Protein AF-A0A0S8KL07-F1 (afdb_monomer)

Sequence (71 aa):
MAQSEKYGWLDIPGIPTDEPVFIVRAQDCFAAFILDIYDKMLASTGNTCKADEIHKIKLDFLNWPTKKIPD

Structure (mmCIF, N/CA/C/O backbone):
data_AF-A0A0S8KL07-F1
#
_entry.id   AF-A0A0S8KL07-F1
#
loop_
_atom_site.group_PDB
_atom_site.id
_atom_site.type_symbol
_atom_site.label_atom_id
_atom_site.label_alt_id
_atom_site.label_comp_id
_atom_site.label_asym_id
_atom_site.label_entity_id
_atom_site.label_seq_id
_atom_site.pdbx_PDB_ins_code
_atom_site.Cartn_x
_atom_site.Cartn_y
_atom_site.Cartn_z
_atom_site.occupancy
_atom_site.B_iso_or_equiv
_atom_site.auth_seq_id
_atom_site.auth_comp_id
_atom_site.auth_asym_id
_atom_site.auth_atom_id
_atom_site.pdbx_PDB_model_num
ATOM 1 N N . MET A 1 1 ? -12.015 -14.221 0.159 1.00 55.25 1 MET A N 1
ATOM 2 C CA . MET A 1 1 ? -11.754 -14.176 -1.301 1.00 55.25 1 MET A CA 1
ATOM 3 C C . MET A 1 1 ? -12.341 -12.901 -1.883 1.00 55.25 1 MET A C 1
ATOM 5 O O . MET A 1 1 ? -13.550 -12.820 -2.020 1.00 55.25 1 MET A O 1
ATOM 9 N N . ALA A 1 2 ? -11.530 -11.909 -2.212 1.00 60.19 2 ALA A N 1
ATOM 10 C CA . ALA A 1 2 ? -12.033 -10.621 -2.667 1.00 60.19 2 ALA A CA 1
ATOM 11 C C . ALA A 1 2 ? -12.245 -10.584 -4.189 1.00 60.19 2 ALA A C 1
ATOM 13 O O . ALA A 1 2 ? -11.470 -11.173 -4.948 1.00 60.19 2 ALA A O 1
ATOM 14 N N . GLN A 1 3 ? -13.298 -9.904 -4.644 1.00 55.03 3 GLN A N 1
ATOM 15 C CA . GLN A 1 3 ? -13.648 -9.832 -6.062 1.00 55.03 3 GLN A CA 1
ATOM 16 C C . GLN A 1 3 ? -12.996 -8.614 -6.725 1.00 55.03 3 GLN A C 1
ATOM 18 O O . GLN A 1 3 ? -13.225 -7.473 -6.334 1.00 55.03 3 GLN A O 1
ATOM 23 N N . SER A 1 4 ? -12.212 -8.853 -7.774 1.00 63.84 4 SER A N 1
ATOM 24 C CA . SER A 1 4 ? -11.748 -7.823 -8.699 1.00 63.84 4 SER A CA 1
ATOM 25 C C . SER A 1 4 ? -12.420 -8.006 -10.052 1.00 63.84 4 SER A C 1
ATOM 27 O O . SER A 1 4 ? -12.353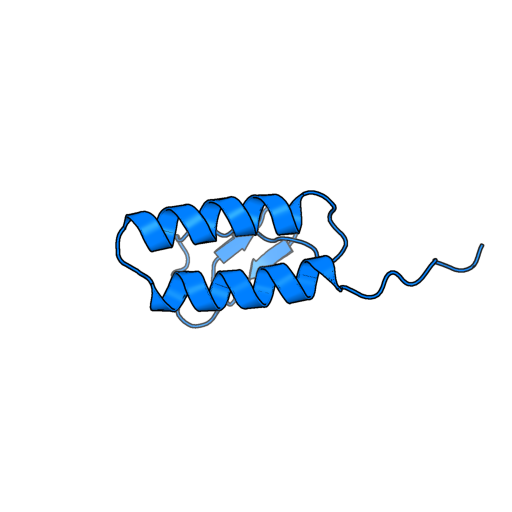 -9.089 -10.628 1.00 63.84 4 SER A O 1
ATOM 29 N N . GLU A 1 5 ? -12.995 -6.945 -10.620 1.00 65.56 5 GLU A N 1
ATOM 30 C CA . GLU A 1 5 ? -13.572 -7.001 -11.975 1.00 65.56 5 GLU A CA 1
ATOM 31 C C . GLU A 1 5 ? -12.552 -7.451 -13.029 1.00 65.56 5 GLU A C 1
ATOM 33 O O . GLU A 1 5 ? -12.884 -8.170 -13.967 1.00 65.56 5 GLU A O 1
ATOM 38 N N . LYS A 1 6 ? -11.286 -7.059 -12.855 1.00 69.25 6 LYS A N 1
ATOM 39 C CA . LYS A 1 6 ? -10.213 -7.348 -13.808 1.00 69.25 6 LYS A CA 1
ATOM 40 C C . LYS A 1 6 ? -9.552 -8.709 -13.588 1.00 69.25 6 LYS A C 1
ATOM 42 O O . LYS A 1 6 ? -9.076 -9.307 -14.549 1.00 69.25 6 LYS A O 1
ATOM 47 N N . TYR A 1 7 ? -9.470 -9.167 -12.341 1.00 72.94 7 TYR A N 1
ATOM 48 C CA . TYR A 1 7 ? -8.685 -10.351 -11.966 1.00 72.94 7 TYR A CA 1
ATOM 49 C C . TYR A 1 7 ? -9.532 -11.512 -11.424 1.00 72.94 7 TYR A C 1
ATOM 51 O O . TYR A 1 7 ? -8.984 -12.555 -11.081 1.00 72.94 7 TYR A O 1
ATOM 59 N N . GLY A 1 8 ? -10.858 -11.366 -11.382 1.00 74.94 8 GLY A N 1
ATOM 60 C CA . GLY A 1 8 ? -11.769 -12.373 -10.849 1.00 74.94 8 GLY A CA 1
ATOM 61 C C . GLY A 1 8 ? -11.707 -12.469 -9.323 1.00 74.94 8 GLY A C 1
ATOM 62 O O . GLY A 1 8 ? -11.468 -11.480 -8.630 1.00 74.94 8 GLY A O 1
ATOM 63 N N . TRP A 1 9 ? -11.951 -13.666 -8.793 1.00 74.50 9 TRP A N 1
ATOM 64 C CA . TRP A 1 9 ? -11.901 -13.934 -7.357 1.00 74.50 9 TRP A CA 1
ATOM 65 C C . TRP A 1 9 ? -10.460 -14.175 -6.900 1.00 74.50 9 TRP A C 1
ATOM 67 O O . TRP A 1 9 ? -9.823 -15.133 -7.335 1.00 74.50 9 TRP A O 1
ATOM 77 N N . LEU A 1 10 ? -9.960 -13.331 -6.000 1.00 77.62 10 LEU A N 1
ATOM 78 C CA . LEU A 1 10 ? -8.661 -13.500 -5.357 1.00 77.62 10 LEU A CA 1
ATOM 79 C C . LEU A 1 10 ? -8.833 -14.140 -3.985 1.00 77.62 10 LEU A C 1
ATOM 81 O O . LEU A 1 10 ? -9.496 -13.573 -3.116 1.00 77.62 10 LEU A O 1
ATOM 85 N N . ASP A 1 11 ? -8.211 -15.292 -3.752 1.00 81.81 11 ASP A N 1
ATOM 86 C CA . ASP A 1 11 ? -8.149 -15.870 -2.412 1.00 81.81 11 ASP A CA 1
ATOM 87 C C . ASP A 1 11 ? -7.007 -15.233 -1.609 1.00 81.81 11 ASP A C 1
ATOM 89 O O . ASP A 1 11 ? -5.833 -15.535 -1.818 1.00 81.81 11 ASP A O 1
ATOM 93 N N . ILE A 1 12 ? -7.360 -14.281 -0.741 1.00 83.56 12 ILE A N 1
ATOM 94 C CA . ILE A 1 12 ? -6.417 -13.531 0.094 1.00 83.56 12 ILE A CA 1
ATOM 95 C C . ILE A 1 12 ? -6.640 -13.966 1.549 1.00 83.56 12 ILE A C 1
ATOM 97 O O . ILE A 1 12 ? -7.715 -13.694 2.098 1.00 83.56 12 ILE A O 1
ATOM 101 N N . PRO A 1 13 ? -5.658 -14.627 2.192 1.00 84.88 13 PRO A N 1
ATOM 102 C CA . PRO A 1 13 ? -5.784 -15.078 3.572 1.00 84.88 13 PRO A CA 1
ATOM 103 C C . PRO A 1 13 ? -6.135 -13.932 4.523 1.00 84.88 13 PRO A C 1
ATOM 105 O O . PRO A 1 13 ? -5.515 -12.871 4.492 1.00 84.88 13 PRO A O 1
ATOM 108 N N . GLY A 1 14 ? -7.128 -14.156 5.385 1.00 83.19 14 GLY A N 1
ATOM 109 C CA . GLY A 1 14 ? -7.558 -13.170 6.380 1.00 83.19 14 GLY A CA 1
ATOM 110 C C . GLY A 1 14 ? -8.432 -12.033 5.840 1.00 83.19 14 GLY A C 1
ATOM 111 O O . GLY A 1 14 ? -8.812 -11.170 6.626 1.00 83.19 14 GLY A O 1
ATOM 112 N N . ILE A 1 15 ? -8.783 -12.038 4.548 1.00 83.44 15 ILE A N 1
ATOM 113 C CA . ILE A 1 15 ? -9.694 -11.056 3.945 1.00 83.44 15 ILE A CA 1
ATOM 114 C C . ILE A 1 15 ? -11.043 -11.721 3.600 1.00 83.44 15 ILE A C 1
ATOM 116 O O . ILE A 1 15 ? -11.073 -12.676 2.803 1.00 83.44 15 ILE A O 1
ATOM 120 N N . PRO A 1 16 ? -12.162 -11.236 4.182 1.00 82.88 16 PRO A N 1
ATOM 121 C CA . PRO A 1 16 ? -13.511 -11.713 3.881 1.00 82.88 16 PRO A CA 1
ATOM 122 C C . PRO A 1 16 ? -13.867 -11.648 2.391 1.00 82.88 16 PRO A C 1
ATOM 124 O O . PRO A 1 16 ? -13.195 -11.006 1.586 1.00 82.88 16 PRO A O 1
ATOM 127 N N . THR A 1 17 ? -14.911 -12.371 1.988 1.00 79.75 17 THR A N 1
ATOM 128 C CA . THR A 1 17 ? -15.330 -12.437 0.577 1.00 79.75 17 THR A CA 1
ATOM 129 C C . THR A 1 17 ? -16.009 -11.176 0.058 1.00 79.75 17 THR A C 1
ATOM 131 O O . THR A 1 17 ? -15.998 -10.905 -1.136 1.00 79.75 17 THR A O 1
ATOM 134 N N . ASP A 1 18 ? -16.616 -10.435 0.968 1.00 81.81 18 ASP A N 1
ATOM 135 C CA . ASP A 1 18 ? -17.365 -9.203 0.763 1.00 81.81 18 ASP A CA 1
ATOM 136 C C . ASP A 1 18 ? -16.514 -7.945 0.976 1.00 81.81 18 ASP A C 1
ATOM 138 O O . ASP A 1 18 ? -16.980 -6.838 0.711 1.00 81.81 18 ASP A O 1
ATOM 142 N N . GLU A 1 19 ? -15.261 -8.106 1.409 1.00 80.44 19 GLU A N 1
ATOM 143 C CA . GLU A 1 19 ? -14.356 -6.984 1.626 1.00 80.44 19 GLU A CA 1
ATOM 144 C C . GLU A 1 19 ? -13.853 -6.439 0.275 1.00 80.44 19 GLU A C 1
ATOM 146 O O . GLU A 1 19 ? -13.261 -7.186 -0.520 1.00 80.44 19 GLU A O 1
ATOM 151 N N . PRO A 1 20 ? -14.050 -5.140 -0.009 1.00 77.88 20 PRO A N 1
ATOM 152 C CA . PRO A 1 20 ? -13.539 -4.534 -1.227 1.00 77.88 20 PRO A CA 1
ATOM 153 C C . PRO A 1 20 ? -12.009 -4.479 -1.191 1.00 77.88 20 PRO A C 1
ATOM 155 O O . PRO A 1 20 ? -11.408 -3.992 -0.234 1.00 77.88 20 PRO A O 1
ATOM 158 N N . VAL A 1 21 ? -11.365 -4.926 -2.271 1.00 81.25 21 VAL A N 1
ATOM 159 C CA . VAL A 1 21 ? -9.904 -4.856 -2.412 1.00 81.25 21 VAL A CA 1
ATOM 160 C C . VAL A 1 21 ? -9.493 -4.010 -3.601 1.00 81.25 21 VAL A C 1
ATOM 162 O O . VAL A 1 21 ? -10.073 -4.082 -4.685 1.00 81.25 21 VAL A O 1
ATOM 165 N N . PHE A 1 22 ? -8.421 -3.249 -3.409 1.00 79.25 22 PHE A N 1
ATOM 166 C CA . PHE A 1 22 ? -7.763 -2.500 -4.469 1.00 79.25 22 PHE A CA 1
ATOM 167 C C . PHE A 1 22 ? -6.464 -3.203 -4.847 1.00 79.25 22 PHE A C 1
ATOM 169 O O . PHE A 1 22 ? -5.622 -3.479 -3.996 1.00 79.25 22 PHE A O 1
ATOM 176 N N . ILE A 1 23 ? -6.297 -3.493 -6.136 1.00 82.25 23 ILE A N 1
ATOM 177 C CA . ILE A 1 23 ? -5.089 -4.134 -6.658 1.00 82.25 23 ILE A CA 1
ATOM 178 C C . ILE A 1 23 ? -4.239 -3.071 -7.326 1.00 82.25 23 ILE A C 1
ATOM 180 O O . ILE A 1 23 ? -4.655 -2.444 -8.301 1.00 82.25 23 ILE A O 1
ATOM 184 N N . VAL A 1 24 ? -3.024 -2.914 -6.819 1.00 81.94 24 VAL A N 1
ATOM 185 C CA . VAL A 1 24 ? -2.070 -1.931 -7.311 1.00 81.94 24 VAL A CA 1
ATOM 186 C C . VAL A 1 24 ? -0.927 -2.658 -8.010 1.00 81.94 24 VAL A C 1
ATOM 188 O O . VAL A 1 24 ? -0.382 -3.628 -7.487 1.00 81.94 24 VAL A O 1
ATOM 191 N N . ARG A 1 25 ? -0.572 -2.221 -9.222 1.00 81.19 25 ARG A N 1
ATOM 192 C CA . ARG A 1 25 ? 0.540 -2.811 -9.981 1.00 81.19 25 ARG A CA 1
ATOM 193 C C . ARG A 1 25 ? 1.842 -2.098 -9.647 1.00 81.19 25 ARG A C 1
ATOM 195 O O . ARG A 1 25 ? 1.871 -0.879 -9.558 1.00 81.19 25 ARG A O 1
ATOM 202 N N . ALA A 1 26 ? 2.929 -2.851 -9.545 1.00 74.44 26 ALA A N 1
ATOM 203 C CA . ALA A 1 26 ? 4.207 -2.317 -9.084 1.00 74.44 26 ALA A CA 1
ATOM 204 C C . ALA A 1 26 ? 4.854 -1.255 -9.996 1.00 74.44 26 ALA A C 1
ATOM 206 O O . ALA A 1 26 ? 5.601 -0.412 -9.524 1.00 74.44 26 ALA A O 1
ATOM 207 N N . GLN A 1 27 ? 4.535 -1.259 -11.292 1.00 76.44 27 GLN A N 1
ATOM 208 C CA . GLN A 1 27 ? 4.995 -0.247 -12.258 1.00 76.44 27 GLN A CA 1
ATOM 209 C C . GLN A 1 27 ? 3.956 0.856 -12.517 1.00 76.44 27 GLN A C 1
ATOM 211 O O . GLN A 1 27 ? 4.107 1.648 -13.444 1.00 76.44 27 GLN A O 1
ATOM 216 N N . ASP A 1 28 ? 2.864 0.878 -11.754 1.00 83.06 28 ASP A N 1
ATOM 217 C CA . ASP A 1 28 ? 1.851 1.917 -11.875 1.00 83.06 28 ASP A CA 1
ATOM 218 C C . ASP A 1 28 ? 2.360 3.211 -11.227 1.00 83.06 28 ASP A C 1
ATOM 220 O O . ASP A 1 28 ? 2.723 3.232 -10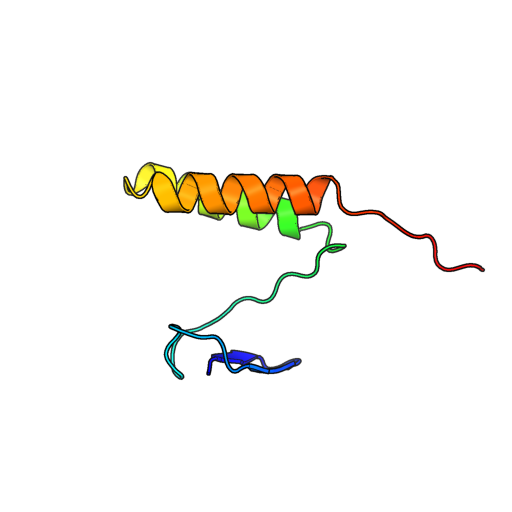.050 1.00 83.06 28 ASP A O 1
ATOM 224 N N . CYS A 1 29 ? 2.394 4.301 -11.996 1.00 80.69 29 CYS A N 1
ATOM 225 C CA . CYS A 1 29 ? 2.923 5.582 -11.532 1.00 80.69 29 CYS A CA 1
ATOM 226 C C . CYS A 1 29 ? 2.102 6.203 -10.389 1.00 80.69 29 CYS A C 1
ATOM 228 O O . CYS A 1 29 ? 2.632 7.032 -9.651 1.00 80.69 29 CYS A O 1
ATOM 230 N N . PHE A 1 30 ? 0.845 5.789 -10.200 1.00 84.81 30 PHE A N 1
ATOM 231 C CA . PHE A 1 30 ? -0.010 6.267 -9.111 1.00 84.81 30 PHE A CA 1
ATOM 232 C C . PHE A 1 30 ? 0.037 5.378 -7.863 1.00 84.81 30 PHE A C 1
ATOM 234 O O . PHE A 1 30 ? -0.488 5.761 -6.816 1.00 84.81 30 PHE A O 1
ATOM 241 N N . ALA A 1 31 ? 0.693 4.217 -7.937 1.00 88.38 31 ALA A N 1
ATOM 242 C CA . ALA A 1 31 ? 0.733 3.250 -6.848 1.00 88.38 31 ALA A CA 1
ATOM 243 C C . ALA A 1 31 ? 1.332 3.814 -5.557 1.00 88.38 31 ALA A C 1
ATOM 245 O O . ALA A 1 31 ? 0.698 3.786 -4.503 1.00 88.38 31 ALA A O 1
ATOM 246 N N . ALA A 1 32 ? 2.545 4.364 -5.650 1.00 89.12 32 ALA A N 1
ATOM 247 C CA . ALA A 1 32 ? 3.255 4.909 -4.498 1.00 89.12 32 ALA A CA 1
ATOM 248 C C . ALA A 1 32 ? 2.505 6.092 -3.865 1.00 89.12 32 ALA A C 1
ATOM 250 O O . ALA A 1 32 ? 2.519 6.250 -2.646 1.00 89.12 32 ALA A O 1
ATOM 251 N N . PHE A 1 33 ? 1.810 6.892 -4.681 1.00 90.56 33 PHE A N 1
ATOM 252 C CA . PHE A 1 33 ? 0.999 8.009 -4.202 1.00 90.56 33 PHE A CA 1
ATOM 253 C C . PHE A 1 33 ? -0.203 7.537 -3.378 1.00 90.56 33 PHE A C 1
ATOM 255 O O . PHE A 1 33 ? -0.436 8.057 -2.290 1.00 90.56 33 PHE A O 1
ATOM 262 N N . ILE A 1 34 ? -0.939 6.523 -3.846 1.00 91.44 34 ILE A N 1
ATOM 263 C CA . ILE A 1 34 ? -2.056 5.966 -3.070 1.00 91.44 34 ILE A CA 1
ATOM 264 C C . ILE A 1 34 ? -1.558 5.347 -1.762 1.00 91.44 34 ILE A C 1
ATOM 266 O O . ILE A 1 34 ? -2.152 5.593 -0.713 1.00 91.44 34 ILE A O 1
ATOM 270 N N . LEU A 1 35 ? -0.447 4.606 -1.790 1.00 92.25 35 LEU A N 1
ATOM 271 C CA . LEU A 1 35 ? 0.139 4.036 -0.573 1.00 92.25 35 LEU A CA 1
ATOM 272 C C . LEU A 1 35 ? 0.529 5.125 0.441 1.00 92.25 35 LEU A C 1
ATOM 274 O O . LEU A 1 35 ? 0.315 4.942 1.635 1.00 92.25 35 LEU A O 1
ATOM 278 N N . ASP A 1 36 ? 1.019 6.281 -0.015 1.00 92.62 36 ASP A N 1
ATOM 279 C CA . ASP A 1 36 ? 1.327 7.425 0.854 1.00 92.62 36 ASP A CA 1
ATOM 280 C C . ASP A 1 36 ? 0.083 8.020 1.537 1.00 92.62 36 ASP A C 1
ATOM 282 O O . ASP A 1 36 ? 0.138 8.405 2.706 1.00 92.62 36 ASP A O 1
ATOM 286 N N . ILE A 1 37 ? -1.053 8.068 0.833 1.00 92.75 37 ILE A N 1
ATOM 287 C CA . ILE A 1 37 ? -2.327 8.505 1.419 1.00 92.75 37 ILE A CA 1
ATOM 288 C C . ILE A 1 37 ? -2.751 7.539 2.530 1.00 92.75 37 ILE A C 1
ATOM 290 O O . ILE A 1 37 ? -3.077 7.983 3.630 1.00 92.75 37 ILE A O 1
ATOM 294 N N . TYR A 1 38 ? -2.718 6.230 2.268 1.00 91.69 38 TYR A N 1
ATOM 295 C CA . TYR A 1 38 ? -3.122 5.220 3.251 1.00 91.69 38 TYR A CA 1
ATOM 296 C C . TYR A 1 38 ? -2.191 5.170 4.468 1.00 91.69 38 TYR A C 1
ATOM 298 O O . TYR A 1 38 ? -2.687 5.081 5.589 1.00 91.69 38 TYR A O 1
ATOM 306 N N . ASP A 1 39 ? -0.876 5.289 4.266 1.00 93.69 39 ASP A N 1
ATOM 307 C CA . ASP A 1 39 ? 0.134 5.442 5.325 1.00 93.69 39 ASP A CA 1
ATOM 308 C C . ASP A 1 39 ? -0.255 6.593 6.275 1.00 93.69 39 ASP A C 1
ATOM 310 O O . ASP A 1 39 ? -0.506 6.390 7.468 1.00 93.69 39 ASP A O 1
ATOM 314 N N . LYS A 1 40 ? -0.472 7.793 5.718 1.00 93.88 40 LYS A N 1
ATOM 315 C CA . LYS A 1 40 ? -0.881 8.984 6.482 1.00 93.88 40 LYS A CA 1
ATOM 316 C C . LYS A 1 40 ? -2.231 8.818 7.177 1.00 93.88 40 LYS A C 1
ATOM 318 O O . LYS A 1 40 ? -2.381 9.238 8.326 1.00 93.88 40 LYS A O 1
ATOM 323 N N . MET A 1 41 ? -3.214 8.214 6.509 1.00 94.06 41 MET A N 1
ATOM 324 C CA . MET A 1 41 ? -4.526 7.954 7.106 1.00 94.06 41 MET A CA 1
ATOM 325 C C . MET A 1 41 ? -4.406 7.010 8.305 1.00 94.06 41 MET A C 1
ATOM 327 O O . MET A 1 41 ? -4.913 7.328 9.380 1.00 94.06 41 MET A O 1
ATOM 331 N N . LEU A 1 42 ? -3.684 5.897 8.169 1.00 93.31 42 LEU A N 1
ATOM 332 C CA . LEU A 1 42 ? -3.489 4.940 9.258 1.00 93.31 42 LEU A CA 1
ATOM 333 C C . LEU A 1 42 ? -2.745 5.566 10.435 1.00 93.31 42 LEU A C 1
ATOM 335 O O . LEU A 1 42 ? -3.197 5.425 11.576 1.00 93.31 42 LEU A O 1
ATOM 339 N N . ALA A 1 43 ? -1.679 6.322 10.161 1.00 91.69 43 ALA A N 1
ATOM 340 C CA . ALA A 1 43 ? -0.947 7.064 11.178 1.00 91.69 43 ALA A CA 1
ATOM 341 C C . ALA A 1 43 ? -1.870 8.032 11.937 1.00 91.69 43 ALA A C 1
ATOM 343 O O . ALA A 1 43 ? -1.844 8.072 13.167 1.00 91.69 43 ALA A O 1
ATOM 344 N N . SER A 1 44 ? -2.755 8.744 11.227 1.00 93.12 44 SER A N 1
ATOM 345 C CA . SER A 1 44 ? -3.719 9.664 11.848 1.00 93.12 44 SER A CA 1
ATOM 346 C C . SER A 1 44 ? -4.766 8.966 12.725 1.00 93.12 44 SER A C 1
ATOM 348 O O . SER A 1 44 ? -5.219 9.536 13.713 1.00 93.12 44 SER A O 1
ATOM 350 N N . THR A 1 45 ? -5.111 7.713 12.412 1.00 92.69 45 THR A N 1
ATOM 351 C CA . THR A 1 45 ? -6.025 6.886 13.222 1.00 92.69 45 THR A CA 1
ATOM 352 C C . THR A 1 45 ? -5.338 6.167 14.390 1.00 92.69 45 THR A C 1
ATOM 354 O O . THR A 1 45 ? -5.990 5.421 15.117 1.00 92.69 45 THR A O 1
ATOM 357 N N . GLY A 1 46 ? -4.026 6.366 14.582 1.00 90.81 46 GLY A N 1
ATOM 358 C CA . GLY A 1 46 ? -3.241 5.714 15.635 1.00 90.81 46 GLY A CA 1
ATOM 359 C C . GLY A 1 46 ? -2.799 4.283 15.305 1.00 90.81 46 GLY A C 1
ATOM 360 O O . GLY A 1 46 ? -2.203 3.618 16.148 1.00 90.81 46 GLY A O 1
ATOM 361 N N . ASN A 1 47 ? -3.046 3.802 14.082 1.00 92.56 47 ASN A N 1
ATOM 362 C CA . ASN A 1 47 ? -2.641 2.470 13.632 1.00 92.56 47 ASN A CA 1
ATOM 363 C C . ASN A 1 47 ? -1.223 2.491 13.037 1.00 92.56 47 ASN A C 1
ATOM 365 O O . ASN A 1 47 ? -1.008 2.222 11.854 1.00 92.56 47 ASN A O 1
ATOM 369 N N . THR A 1 48 ? -0.252 2.862 13.871 1.00 90.25 48 THR A N 1
ATOM 370 C CA . THR A 1 48 ? 1.136 3.118 13.457 1.00 90.25 48 THR A CA 1
ATOM 371 C C . THR A 1 48 ? 1.837 1.879 12.907 1.00 90.25 48 THR A C 1
ATOM 373 O O . THR A 1 48 ? 2.559 1.984 11.925 1.00 90.25 48 THR A O 1
ATOM 376 N N . CYS A 1 49 ? 1.563 0.690 13.454 1.00 91.56 49 CYS A N 1
ATOM 377 C CA . CYS A 1 49 ? 2.174 -0.549 12.965 1.00 91.56 49 CYS A CA 1
ATOM 378 C C . CYS A 1 49 ? 1.811 -0.835 11.500 1.00 91.56 49 CYS A C 1
ATOM 380 O O . CYS A 1 49 ? 2.685 -1.171 10.704 1.00 91.56 49 CYS A O 1
ATOM 382 N N . LYS A 1 50 ? 0.535 -0.669 11.121 1.00 90.81 50 LYS A N 1
ATOM 383 C CA . LYS A 1 50 ? 0.127 -0.838 9.719 1.00 90.81 50 LYS A CA 1
ATOM 384 C C . LYS A 1 50 ? 0.628 0.301 8.835 1.00 90.81 50 LYS A C 1
ATOM 386 O O . LYS A 1 50 ? 0.936 0.060 7.673 1.00 90.81 50 LYS A O 1
ATOM 391 N N . ALA A 1 51 ? 0.717 1.521 9.365 1.00 92.12 51 ALA A N 1
ATOM 392 C CA . ALA A 1 51 ? 1.297 2.645 8.634 1.00 92.12 51 ALA A CA 1
ATOM 393 C C . ALA A 1 51 ? 2.754 2.343 8.230 1.00 92.12 51 ALA A C 1
ATOM 395 O O . ALA A 1 51 ? 3.092 2.430 7.053 1.00 92.12 51 ALA A O 1
ATOM 396 N N . ASP A 1 52 ? 3.570 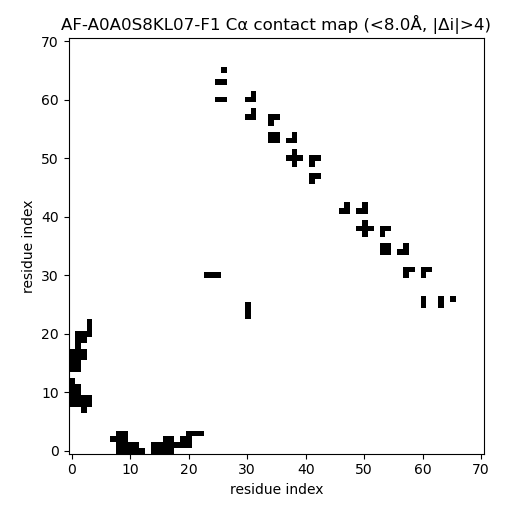1.838 9.162 1.00 92.69 52 ASP A N 1
ATOM 397 C CA . ASP A 1 52 ? 4.961 1.447 8.900 1.00 92.69 52 ASP A CA 1
ATOM 398 C C . ASP A 1 52 ? 5.084 0.306 7.872 1.00 92.69 52 ASP A C 1
ATOM 400 O O . ASP A 1 52 ? 6.011 0.289 7.058 1.00 92.69 52 ASP A O 1
ATOM 404 N N . GLU A 1 53 ? 4.160 -0.660 7.885 1.00 93.56 53 GLU A N 1
ATOM 405 C CA . GLU A 1 53 ? 4.097 -1.716 6.865 1.00 93.56 53 GLU A CA 1
ATOM 406 C C . GLU A 1 53 ? 3.807 -1.140 5.476 1.00 93.56 53 GLU A C 1
ATOM 408 O O . GLU A 1 53 ? 4.538 -1.426 4.523 1.00 93.56 53 GLU A O 1
ATOM 413 N N . ILE A 1 54 ? 2.791 -0.280 5.358 1.00 92.62 54 ILE A N 1
ATOM 414 C CA . ILE A 1 54 ? 2.462 0.388 4.093 1.00 92.62 54 ILE A CA 1
ATOM 415 C C . ILE A 1 54 ? 3.618 1.276 3.632 1.00 92.62 54 ILE A C 1
ATOM 417 O O . ILE A 1 54 ? 3.923 1.315 2.439 1.00 92.62 54 ILE A O 1
ATOM 421 N N . HIS A 1 55 ? 4.307 1.942 4.556 1.00 93.75 55 HIS A N 1
ATOM 422 C CA . HIS A 1 55 ? 5.465 2.766 4.246 1.00 93.75 55 HIS A CA 1
ATOM 423 C C . HIS A 1 55 ? 6.590 1.958 3.588 1.00 93.75 55 HIS A C 1
ATOM 425 O O . HIS A 1 55 ? 7.165 2.398 2.592 1.00 93.75 55 HIS A O 1
ATOM 431 N N . LYS A 1 56 ?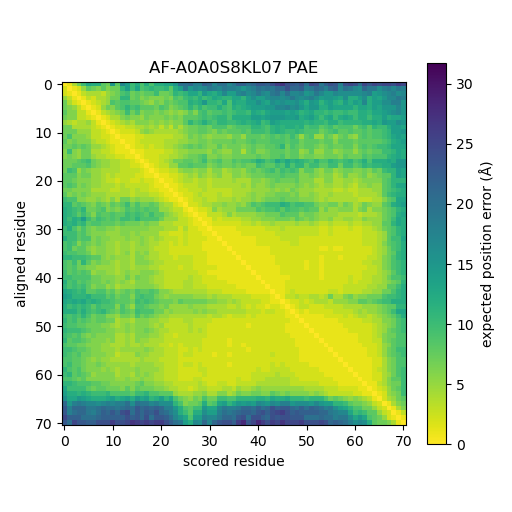 6.885 0.755 4.097 1.00 94.06 56 LYS A N 1
ATOM 432 C CA . LYS A 1 56 ? 7.877 -0.147 3.488 1.00 94.06 56 LYS A CA 1
ATOM 433 C C . LYS A 1 56 ? 7.458 -0.559 2.079 1.00 94.06 56 LYS A C 1
ATOM 435 O O . LYS A 1 56 ? 8.244 -0.411 1.149 1.00 94.06 56 LYS A O 1
ATOM 440 N N . ILE A 1 57 ? 6.198 -0.960 1.903 1.00 92.12 57 ILE A N 1
ATOM 441 C CA . ILE A 1 57 ? 5.656 -1.328 0.586 1.00 92.12 57 ILE A CA 1
ATOM 442 C C . ILE A 1 57 ? 5.747 -0.141 -0.384 1.00 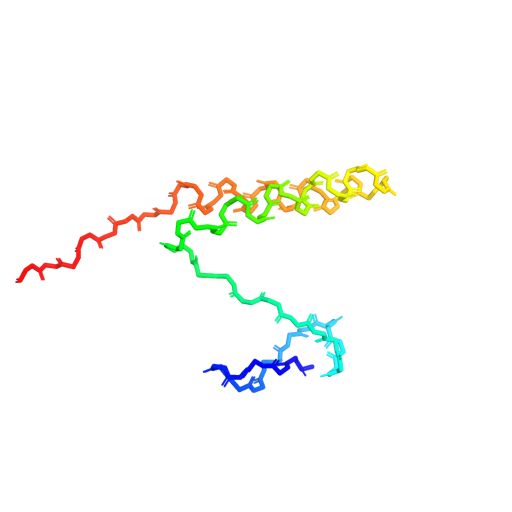92.12 57 ILE A C 1
ATOM 444 O O . ILE A 1 57 ? 6.150 -0.305 -1.532 1.00 92.12 57 ILE A O 1
ATOM 448 N N . LYS A 1 58 ? 5.443 1.082 0.064 1.00 92.06 58 LYS A N 1
ATOM 449 C CA . LYS A 1 58 ? 5.605 2.300 -0.744 1.00 92.06 58 LYS A CA 1
ATOM 450 C C . LYS A 1 58 ? 7.040 2.455 -1.253 1.00 92.06 58 LYS A C 1
ATOM 452 O O . LYS A 1 58 ? 7.230 2.768 -2.427 1.00 92.06 58 LYS A O 1
ATOM 457 N N . LEU A 1 59 ? 8.040 2.232 -0.397 1.00 92.00 59 LEU A N 1
ATOM 458 C CA . LEU A 1 59 ? 9.450 2.294 -0.792 1.00 92.00 59 LEU A CA 1
ATOM 459 C C . LEU A 1 59 ? 9.809 1.205 -1.812 1.00 92.00 59 LEU A C 1
ATOM 461 O O . LEU A 1 59 ? 10.548 1.492 -2.753 1.00 92.00 59 LEU A O 1
ATOM 465 N N . ASP A 1 60 ? 9.256 -0.000 -1.682 1.00 90.44 60 ASP A N 1
ATOM 466 C CA . ASP A 1 60 ? 9.465 -1.075 -2.660 1.00 90.44 60 ASP A CA 1
ATOM 467 C C . ASP A 1 60 ? 8.894 -0.708 -4.038 1.00 90.44 60 ASP A C 1
ATOM 469 O O . ASP A 1 60 ? 9.537 -0.935 -5.062 1.00 90.44 60 ASP A O 1
ATOM 473 N N . PHE A 1 61 ? 7.715 -0.081 -4.076 1.00 88.19 61 PHE A N 1
ATOM 474 C CA . PHE A 1 61 ? 7.102 0.401 -5.317 1.00 88.19 61 PHE A CA 1
ATOM 475 C C . PHE A 1 61 ? 7.910 1.534 -5.965 1.00 88.19 61 PHE A C 1
ATOM 477 O O . PHE A 1 61 ? 8.097 1.537 -7.180 1.00 88.19 61 PHE A O 1
ATOM 484 N N . LEU A 1 62 ? 8.425 2.480 -5.172 1.00 85.88 62 LEU A N 1
ATOM 485 C CA . LEU A 1 62 ? 9.272 3.569 -5.678 1.00 85.88 62 LEU A CA 1
ATOM 486 C C . LEU A 1 62 ? 10.590 3.058 -6.271 1.00 85.88 62 LEU A C 1
ATOM 488 O O . LEU A 1 62 ? 11.091 3.626 -7.238 1.00 85.88 62 LEU A O 1
ATOM 492 N N . ASN A 1 63 ? 11.135 1.981 -5.706 1.00 87.75 63 ASN A N 1
ATOM 493 C CA . ASN A 1 63 ? 12.387 1.374 -6.149 1.00 87.75 63 ASN A CA 1
ATOM 494 C C . ASN A 1 63 ? 12.179 0.203 -7.119 1.00 87.75 63 ASN A C 1
ATOM 496 O O . ASN A 1 63 ? 13.128 -0.535 -7.404 1.00 87.75 63 ASN A O 1
ATOM 500 N N . TRP A 1 64 ? 10.958 0.004 -7.627 1.00 86.31 64 TRP A N 1
ATOM 501 C CA . TRP A 1 64 ? 10.659 -1.165 -8.439 1.00 86.31 64 TRP A CA 1
ATOM 502 C C . TRP A 1 64 ? 11.490 -1.164 -9.731 1.00 86.31 64 TRP A C 1
ATOM 504 O O . TRP A 1 64 ? 11.492 -0.171 -10.468 1.00 86.31 64 TRP A O 1
ATOM 514 N N . PRO A 1 65 ? 12.183 -2.268 -10.067 1.00 83.25 65 PRO A N 1
ATOM 515 C CA . PRO A 1 65 ? 13.027 -2.311 -11.250 1.00 83.25 65 PRO A CA 1
ATOM 516 C C . PRO A 1 65 ? 12.181 -2.150 -12.518 1.00 83.25 65 PRO A C 1
ATOM 518 O O . PRO A 1 65 ? 11.333 -2.983 -12.860 1.00 83.25 65 PRO A O 1
ATOM 521 N N . THR A 1 66 ? 12.433 -1.072 -13.255 1.00 75.50 66 THR A N 1
ATOM 522 C CA . THR A 1 66 ? 11.835 -0.834 -14.568 1.00 75.50 66 THR A CA 1
ATOM 523 C C . THR A 1 66 ? 12.676 -1.540 -15.624 1.00 75.50 66 THR A C 1
ATOM 525 O O . THR A 1 66 ? 13.715 -1.060 -16.073 1.00 75.50 66 THR A O 1
ATOM 528 N N . LYS A 1 67 ? 12.247 -2.737 -16.027 1.00 69.25 67 LYS A N 1
ATOM 529 C CA . LYS A 1 67 ? 12.841 -3.405 -17.187 1.00 69.25 67 LYS A CA 1
ATOM 530 C C . LYS A 1 67 ? 12.206 -2.797 -18.437 1.00 69.25 67 LYS A C 1
ATOM 532 O O . LYS A 1 67 ? 11.010 -2.982 -18.651 1.00 69.25 67 LYS A O 1
ATOM 537 N N . LYS A 1 68 ? 12.981 -2.060 -19.245 1.00 57.66 68 LYS A N 1
ATOM 538 C CA . LYS A 1 68 ? 12.541 -1.705 -20.603 1.00 57.66 68 LYS A CA 1
ATOM 539 C C . LYS A 1 68 ? 12.241 -3.009 -21.339 1.00 57.66 68 LYS A C 1
ATOM 541 O O . LYS A 1 68 ? 13.073 -3.918 -21.340 1.00 57.66 68 LYS A O 1
ATOM 546 N N . ILE A 1 69 ? 11.045 -3.113 -21.905 1.00 59.41 69 ILE A N 1
ATOM 547 C CA . ILE A 1 69 ? 10.739 -4.171 -22.865 1.00 59.41 69 ILE A CA 1
ATOM 548 C C . ILE A 1 69 ? 11.694 -3.926 -24.049 1.00 59.41 69 ILE A C 1
ATOM 550 O O . ILE A 1 69 ? 11.798 -2.770 -24.461 1.00 59.41 69 ILE A O 1
ATOM 554 N N . PRO A 1 70 ? 12.470 -4.926 -24.509 1.00 57.16 70 PRO A N 1
ATOM 555 C CA . PRO A 1 70 ? 13.290 -4.766 -25.706 1.00 57.16 70 PRO A CA 1
ATOM 556 C C . PRO A 1 70 ? 12.389 -4.359 -26.877 1.00 57.16 70 PRO A C 1
ATOM 558 O O . PRO A 1 70 ? 11.303 -4.929 -26.997 1.00 57.16 70 PRO A O 1
ATOM 561 N N . ASP A 1 71 ? 12.827 -3.369 -27.662 1.00 55.38 71 ASP A N 1
ATOM 562 C CA . ASP A 1 71 ? 12.115 -2.896 -28.861 1.00 55.38 71 ASP A CA 1
ATOM 563 C C . ASP A 1 71 ? 11.842 -4.034 -29.862 1.00 55.38 71 ASP A C 1
ATOM 565 O O . ASP A 1 71 ? 12.733 -4.904 -30.037 1.00 55.38 71 ASP A O 1
#

Ne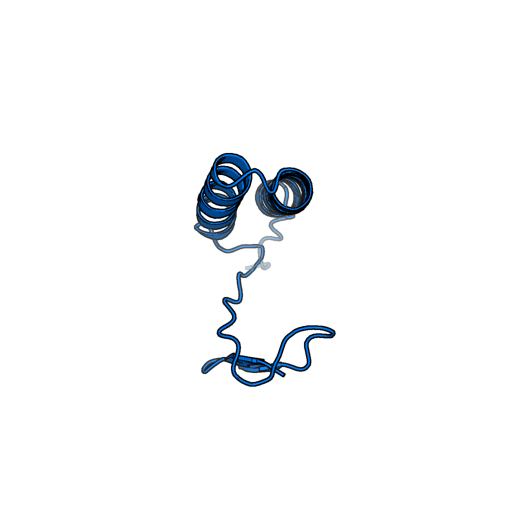arest PDB structures (foldseek):
  6len-assembly1_A  TM=8.885E-01  e=1.701E+00  Homo sapiens
  6ley-assembly1_A  TM=8.900E-01  e=1.818E+00  Homo sapiens
  6swu-assembly3_E  TM=7.875E-01  e=3.308E+00  Mus musculus

Secondary structur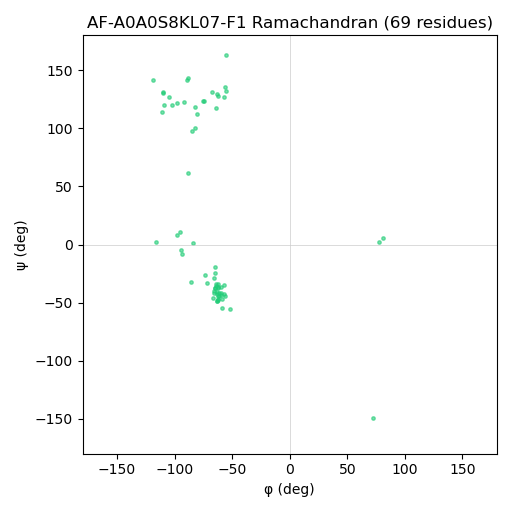e (DSSP, 8-state):
-EEETTTEEE--TT--SSS------TT-TTHHHHHHHHHHHHHHTT-HHHHHHHHHHHHH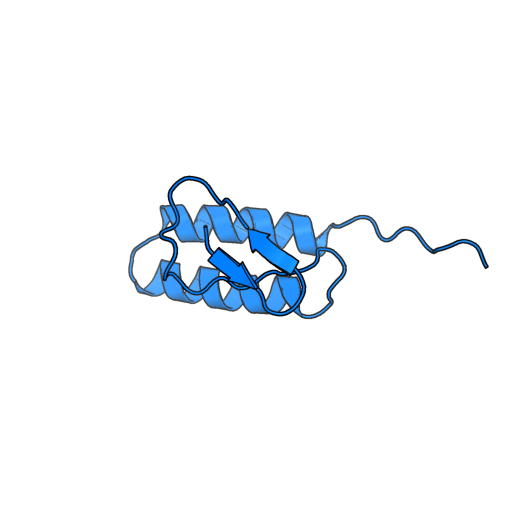HHT----PPP-

Solvent-accessible surface area (backbone atoms only — not comparable to full-atom values): 4270 Å² total; per-residue (Å²): 51,25,61,34,97,89,72,42,75,40,83,45,91,97,44,56,57,84,46,88,65,86,88,74,54,64,87,44,89,60,40,42,58,54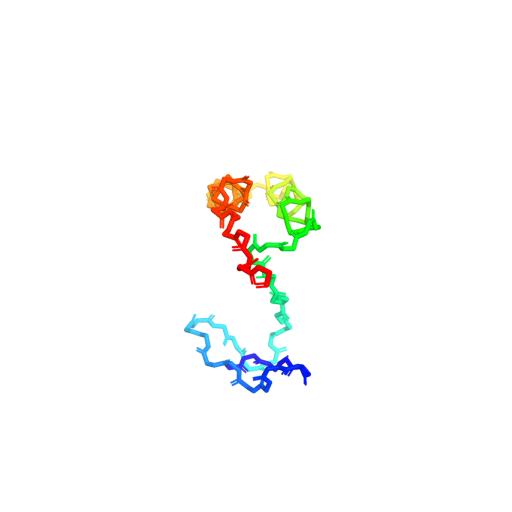,35,51,53,51,20,52,51,29,44,74,72,68,41,47,72,61,14,55,53,37,49,52,53,27,51,52,37,72,65,46,83,81,74,77,76,82,133

Radius of gyration: 14.4 Å; Cα contacts (8 Å, |Δi|>4): 67; chains: 1; bounding box: 31×26×44 Å

Mean predicted aligned error: 6.71 Å

pLDDT: mean 82.57, std 11.17, range [55.03, 94.06]

Foldseek 3Di:
DDQDPVPGDDDDPPDDHPDHDDDDDLQDPCRLVVLQVVLVVCVVVVVNVVSVVSVVVSVCSVVPDDDDDDD